Protein A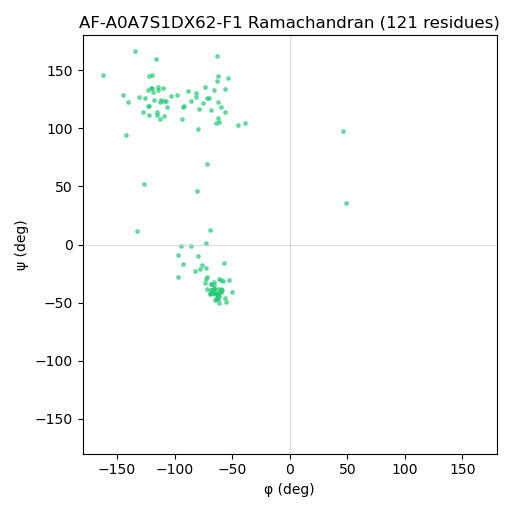F-A0A7S1DX62-F1 (afdb_monomer)

pLDDT: mean 80.25, std 14.18, range [37.22, 94.81]

Structure (mmCIF, N/CA/C/O backbone):
data_AF-A0A7S1DX62-F1
#
_entry.id   AF-A0A7S1DX62-F1
#
loop_
_atom_site.group_PDB
_atom_site.id
_atom_site.type_symbol
_atom_site.label_atom_id
_atom_site.label_alt_id
_atom_site.label_comp_id
_atom_site.label_asym_id
_atom_site.label_entity_id
_atom_site.label_seq_id
_atom_site.pdbx_PDB_ins_code
_atom_site.Cartn_x
_atom_site.Cartn_y
_atom_site.Cartn_z
_atom_site.occupancy
_atom_site.B_iso_or_equiv
_atom_site.auth_seq_id
_atom_site.auth_comp_id
_atom_site.auth_asym_id
_atom_site.auth_atom_id
_atom_site.pdbx_PDB_model_num
ATOM 1 N N . MET A 1 1 ? 40.136 -15.965 13.088 1.00 37.28 1 MET A N 1
ATOM 2 C CA . MET A 1 1 ? 39.826 -14.953 12.055 1.00 37.28 1 MET A CA 1
ATOM 3 C C . MET A 1 1 ? 39.213 -15.721 10.905 1.00 37.28 1 MET A C 1
ATOM 5 O O . MET A 1 1 ? 39.949 -16.262 10.094 1.00 37.28 1 MET A O 1
ATOM 9 N N . SER A 1 2 ? 37.897 -15.917 10.959 1.00 37.22 2 SER A N 1
ATOM 10 C CA . SER A 1 2 ? 37.191 -16.907 10.145 1.00 37.22 2 SER A CA 1
ATOM 11 C C . SER A 1 2 ? 36.245 -16.201 9.184 1.00 37.22 2 SER A C 1
ATOM 13 O O . SER A 1 2 ? 35.311 -15.541 9.621 1.00 37.22 2 SER A O 1
ATOM 15 N N . GLU A 1 3 ? 36.586 -16.345 7.906 1.00 43.62 3 GLU A N 1
ATOM 16 C CA . GLU A 1 3 ? 35.714 -16.518 6.741 1.00 43.62 3 GLU A CA 1
ATOM 17 C C . GLU A 1 3 ? 34.491 -15.597 6.606 1.00 43.62 3 GLU A C 1
ATOM 19 O O . GLU A 1 3 ? 33.398 -15.877 7.095 1.00 43.62 3 GLU A O 1
ATOM 24 N N . ASP A 1 4 ? 34.679 -14.545 5.803 1.00 43.31 4 ASP A N 1
ATOM 25 C CA . ASP A 1 4 ? 33.614 -13.886 5.050 1.00 43.31 4 ASP A CA 1
ATOM 26 C C . ASP A 1 4 ? 32.895 -14.910 4.154 1.00 43.31 4 ASP A C 1
ATOM 28 O O . ASP A 1 4 ? 33.466 -15.464 3.210 1.00 43.31 4 ASP A O 1
ATOM 32 N N . ALA A 1 5 ? 31.622 -15.164 4.453 1.00 42.25 5 ALA A N 1
ATOM 33 C CA . ALA A 1 5 ? 30.755 -16.019 3.654 1.00 42.25 5 ALA A CA 1
ATOM 34 C C . ALA A 1 5 ? 30.407 -15.334 2.315 1.00 42.25 5 ALA A C 1
ATOM 36 O O . ALA A 1 5 ? 29.876 -14.220 2.319 1.00 42.25 5 ALA A O 1
ATOM 37 N N . PRO A 1 6 ? 30.631 -15.976 1.153 1.00 51.41 6 PRO A N 1
ATOM 38 C CA . PRO A 1 6 ? 30.211 -15.417 -0.121 1.00 51.41 6 PRO A CA 1
ATOM 39 C C . PRO A 1 6 ? 28.687 -15.496 -0.255 1.00 51.41 6 PRO A C 1
ATOM 41 O O . PRO A 1 6 ? 28.079 -16.561 -0.139 1.00 51.41 6 PRO A O 1
ATOM 44 N N . GLU A 1 7 ? 28.083 -14.342 -0.523 1.00 52.19 7 GLU A N 1
ATOM 45 C CA . GLU A 1 7 ? 26.665 -14.120 -0.795 1.00 52.19 7 GLU A CA 1
ATOM 46 C C . GLU A 1 7 ? 26.117 -15.173 -1.784 1.00 52.19 7 GLU A C 1
ATOM 48 O O . GLU A 1 7 ? 26.389 -15.160 -2.990 1.00 52.19 7 GLU A O 1
ATOM 53 N N . GLY A 1 8 ? 25.390 -16.158 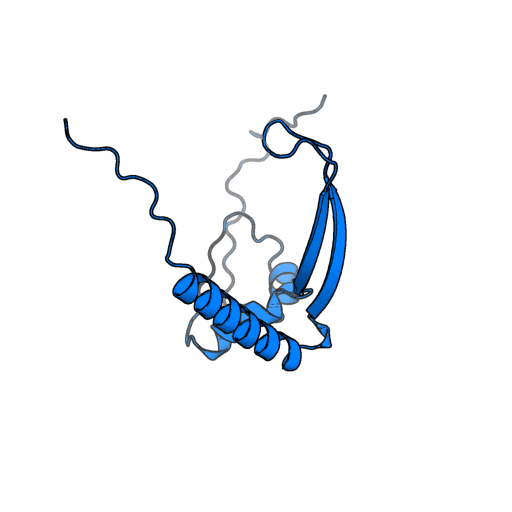-1.247 1.00 53.97 8 GLY A N 1
ATOM 54 C CA . GLY A 1 8 ? 24.954 -17.346 -1.972 1.00 53.97 8 GLY A CA 1
ATOM 55 C C . GLY A 1 8 ? 23.997 -17.014 -3.117 1.00 53.97 8 GLY A C 1
ATOM 56 O O . GLY A 1 8 ? 22.806 -16.776 -2.907 1.00 53.97 8 GLY A O 1
ATOM 57 N N . LYS A 1 9 ? 24.493 -17.058 -4.359 1.00 64.56 9 LYS A N 1
ATOM 58 C CA . LYS A 1 9 ? 23.647 -17.057 -5.563 1.00 64.56 9 LYS A CA 1
ATOM 59 C C . LYS A 1 9 ? 22.750 -18.296 -5.544 1.00 64.56 9 LYS A C 1
ATOM 61 O O . LYS A 1 9 ? 23.205 -19.406 -5.803 1.00 64.56 9 LYS A O 1
ATOM 66 N N . GLN A 1 10 ? 21.466 -18.093 -5.252 1.00 63.78 10 GLN A N 1
ATOM 67 C CA . GLN A 1 10 ? 20.455 -19.151 -5.284 1.00 63.78 10 GLN A CA 1
ATOM 68 C C . GLN A 1 10 ? 20.435 -19.882 -6.639 1.00 63.78 10 GLN A C 1
ATOM 70 O O . GLN A 1 10 ? 20.572 -19.233 -7.685 1.00 63.78 10 GLN A O 1
ATOM 75 N N . PRO A 1 11 ? 20.208 -21.209 -6.649 1.00 68.31 11 PRO A N 1
ATOM 76 C CA . PRO A 1 11 ? 20.190 -21.983 -7.880 1.00 68.31 11 PRO A CA 1
ATOM 77 C C . PRO A 1 11 ? 19.048 -21.518 -8.809 1.00 68.31 11 PRO A C 1
ATOM 79 O O . PRO A 1 11 ? 17.940 -21.231 -8.338 1.00 68.31 11 PRO A O 1
ATOM 82 N N . PRO A 1 12 ? 19.283 -21.460 -10.136 1.00 69.62 12 PRO A N 1
ATOM 83 C CA . PRO A 1 12 ? 18.326 -20.954 -11.122 1.00 69.62 12 PRO A CA 1
ATOM 84 C C . PRO A 1 12 ? 16.898 -21.535 -11.031 1.00 69.62 12 PRO A C 1
ATOM 86 O O . PRO A 1 12 ? 15.959 -20.737 -11.120 1.00 69.62 12 PRO A O 1
ATOM 89 N N . PRO A 1 13 ? 16.672 -22.850 -10.793 1.00 78.19 13 PRO A N 1
ATOM 90 C CA . PRO A 1 13 ? 15.312 -23.384 -10.668 1.00 78.19 13 PRO A CA 1
ATOM 91 C C . PRO A 1 13 ? 14.570 -22.850 -9.436 1.00 78.19 13 PRO A C 1
ATOM 93 O O . PRO A 1 13 ? 13.372 -22.587 -9.505 1.00 78.19 13 PRO A O 1
ATOM 96 N N . LEU A 1 14 ? 15.272 -22.623 -8.323 1.00 79.31 14 LEU A N 1
ATOM 97 C CA . LEU A 1 14 ? 14.661 -22.146 -7.082 1.00 79.31 14 LEU A CA 1
ATOM 98 C C . LEU A 1 14 ? 14.245 -20.675 -7.202 1.00 79.31 14 LEU A C 1
ATOM 100 O O . LEU A 1 14 ? 13.162 -20.288 -6.763 1.00 79.31 14 LEU A O 1
ATOM 104 N N . LYS A 1 15 ? 15.063 -19.869 -7.890 1.00 80.38 15 LYS A N 1
ATOM 105 C CA . LYS A 1 15 ? 14.737 -18.475 -8.209 1.00 80.38 15 LYS A CA 1
ATOM 106 C C . LYS A 1 15 ? 13.508 -18.377 -9.116 1.00 80.38 15 LYS A C 1
ATOM 108 O O . LYS A 1 15 ? 12.612 -17.586 -8.829 1.00 80.38 15 LYS A O 1
ATOM 113 N N . ALA A 1 16 ? 13.437 -19.195 -10.168 1.00 84.12 16 ALA A N 1
ATOM 114 C CA . ALA A 1 16 ? 12.291 -19.220 -11.078 1.00 84.12 16 ALA A CA 1
ATOM 115 C C . ALA A 1 16 ? 10.994 -19.633 -10.361 1.00 84.12 16 ALA A C 1
ATOM 117 O O . ALA A 1 16 ? 9.953 -19.003 -10.545 1.00 84.12 16 ALA A O 1
ATOM 118 N N . LEU A 1 17 ? 11.064 -20.638 -9.485 1.00 88.69 17 LEU A N 1
ATOM 119 C CA . LEU A 1 17 ? 9.908 -21.127 -8.735 1.00 88.69 17 LEU A CA 1
ATOM 120 C C . LEU A 1 17 ? 9.411 -20.094 -7.709 1.00 88.69 17 LEU A C 1
ATOM 122 O O . LEU A 1 17 ? 8.205 -19.878 -7.584 1.00 88.69 17 LEU A O 1
ATOM 126 N N . ASN A 1 18 ? 10.323 -19.380 -7.042 1.00 86.12 18 ASN A N 1
ATOM 127 C CA . ASN A 1 18 ? 9.975 -18.260 -6.162 1.00 86.12 18 ASN A CA 1
ATOM 128 C C . ASN A 1 18 ? 9.359 -17.086 -6.934 1.00 86.12 18 ASN A C 1
ATOM 130 O O . ASN A 1 18 ? 8.392 -16.479 -6.465 1.00 86.12 18 A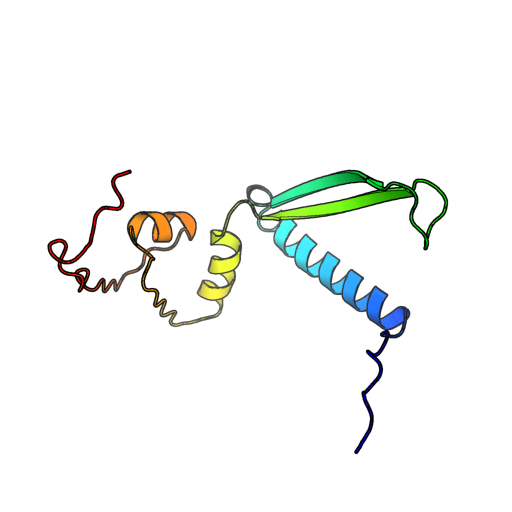SN A O 1
ATOM 134 N N . MET A 1 19 ? 9.865 -16.787 -8.134 1.00 83.50 19 MET A N 1
ATOM 135 C CA . MET A 1 19 ? 9.264 -15.781 -9.013 1.00 83.50 19 MET A CA 1
ATOM 136 C C . MET A 1 19 ? 7.846 -16.176 -9.430 1.00 83.50 19 MET A C 1
ATOM 138 O O . MET A 1 19 ? 6.946 -15.343 -9.349 1.00 83.50 19 MET A O 1
ATOM 142 N N . LEU A 1 20 ? 7.627 -17.439 -9.806 1.00 87.00 20 LEU A N 1
ATOM 143 C CA . LEU A 1 20 ? 6.307 -17.940 -10.185 1.00 87.00 20 LEU A CA 1
ATOM 144 C C . LEU A 1 20 ? 5.323 -17.883 -9.013 1.00 87.00 20 LEU A C 1
ATOM 146 O O . LEU A 1 20 ? 4.220 -17.370 -9.175 1.00 87.00 20 LEU A O 1
ATOM 150 N N . LYS A 1 21 ? 5.734 -18.331 -7.820 1.00 86.81 21 LYS A N 1
ATOM 151 C CA . LYS A 1 21 ? 4.923 -18.202 -6.599 1.00 86.81 21 LYS A CA 1
ATOM 152 C C . LYS A 1 21 ? 4.555 -16.745 -6.328 1.00 86.81 21 LYS A C 1
ATOM 154 O O . LYS A 1 21 ? 3.392 -16.439 -6.095 1.00 86.81 21 LYS A O 1
ATOM 159 N N . THR A 1 22 ? 5.526 -15.838 -6.426 1.00 83.19 22 THR A N 1
ATOM 160 C CA . THR A 1 22 ? 5.294 -14.402 -6.221 1.00 83.19 22 THR A CA 1
ATOM 161 C C . THR A 1 22 ? 4.311 -13.842 -7.248 1.00 83.19 22 THR A C 1
ATOM 163 O O . THR A 1 22 ? 3.429 -13.063 -6.888 1.00 83.19 22 THR A O 1
ATOM 166 N N . LEU A 1 23 ? 4.442 -14.239 -8.516 1.00 83.88 23 LEU A N 1
ATOM 167 C CA . LEU A 1 23 ? 3.555 -13.807 -9.593 1.00 83.88 23 LEU A CA 1
ATOM 168 C C . LEU A 1 23 ? 2.126 -14.311 -9.373 1.00 83.88 23 LEU A C 1
ATOM 170 O O . LEU A 1 23 ? 1.194 -13.515 -9.441 1.00 83.88 23 LEU A O 1
ATOM 174 N N . LEU A 1 24 ? 1.960 -15.597 -9.052 1.00 86.69 24 LEU A N 1
ATOM 175 C CA . LEU A 1 24 ? 0.656 -16.209 -8.802 1.00 86.69 24 LEU A CA 1
ATOM 176 C C . LEU A 1 24 ? -0.049 -15.549 -7.615 1.00 86.69 24 LEU A C 1
ATOM 178 O O . LEU A 1 24 ? -1.176 -15.081 -7.768 1.00 86.69 24 LEU A O 1
ATOM 182 N N . THR A 1 25 ? 0.625 -15.407 -6.471 1.00 82.69 25 THR A N 1
ATOM 183 C CA . THR A 1 25 ? 0.033 -14.775 -5.281 1.00 82.69 25 THR A CA 1
ATOM 184 C C . THR A 1 25 ? -0.359 -13.321 -5.544 1.00 82.69 25 THR A C 1
ATOM 186 O O . THR A 1 25 ? -1.468 -12.909 -5.205 1.00 82.69 25 THR A O 1
ATOM 189 N N . LYS A 1 26 ? 0.507 -12.540 -6.207 1.00 79.69 26 LYS A N 1
ATOM 190 C CA . LYS A 1 26 ? 0.188 -11.150 -6.575 1.00 79.69 26 LYS A CA 1
ATOM 191 C C . LYS A 1 26 ? -0.956 -11.065 -7.588 1.00 79.69 26 LYS A C 1
ATOM 193 O O . LYS A 1 26 ? -1.792 -10.177 -7.470 1.00 79.69 26 LYS A O 1
ATOM 198 N N . SER A 1 27 ? -1.026 -11.991 -8.547 1.00 79.31 27 SER A N 1
ATOM 199 C CA . SER A 1 27 ? -2.115 -12.046 -9.532 1.00 79.31 27 SER A CA 1
ATOM 200 C C . SER A 1 27 ? -3.460 -12.432 -8.908 1.00 79.31 27 SER A C 1
ATOM 202 O O . SER A 1 27 ? -4.491 -11.898 -9.302 1.00 79.31 27 SER A O 1
ATOM 204 N N . ALA A 1 28 ? -3.462 -13.290 -7.885 1.00 82.75 28 ALA A N 1
ATOM 205 C CA . ALA A 1 28 ? -4.673 -13.618 -7.142 1.00 82.75 28 ALA A CA 1
ATOM 206 C C . ALA A 1 28 ? -5.192 -12.403 -6.352 1.00 82.75 28 ALA A C 1
ATOM 208 O O . ALA A 1 28 ? -6.391 -12.138 -6.362 1.00 82.75 28 ALA A O 1
ATOM 209 N N . MET A 1 29 ? -4.296 -11.629 -5.723 1.00 77.81 29 MET A N 1
ATOM 210 C CA . MET A 1 29 ? -4.659 -10.369 -5.056 1.00 77.81 29 MET A CA 1
ATOM 211 C C . MET A 1 29 ? -5.171 -9.312 -6.047 1.00 77.81 29 MET A C 1
ATOM 213 O O . MET A 1 29 ? -6.182 -8.668 -5.778 1.00 77.81 29 MET A O 1
ATOM 217 N N . LEU A 1 30 ? -4.532 -9.192 -7.218 1.00 80.56 30 LEU A N 1
ATOM 218 C CA . LEU A 1 30 ? -4.987 -8.342 -8.326 1.00 80.56 30 LEU A CA 1
ATOM 219 C C . LEU A 1 30 ? -6.425 -8.678 -8.738 1.00 80.56 30 LEU A C 1
ATOM 221 O O . LEU A 1 30 ? -7.246 -7.780 -8.868 1.00 80.56 30 LEU A O 1
ATOM 225 N N . LEU A 1 31 ? -6.727 -9.962 -8.955 1.00 80.75 31 LEU A N 1
ATOM 226 C CA . LEU A 1 31 ? -8.049 -10.401 -9.412 1.00 80.75 31 LEU A CA 1
ATOM 227 C C . LEU A 1 31 ? -9.142 -10.141 -8.369 1.00 80.75 31 LEU A C 1
ATOM 229 O O . LEU A 1 31 ? -10.274 -9.848 -8.742 1.00 80.75 31 LEU A O 1
ATOM 233 N N . LYS A 1 32 ? -8.805 -10.217 -7.076 1.00 81.81 32 LYS A N 1
ATOM 234 C CA . LYS A 1 32 ? -9.738 -9.916 -5.980 1.00 81.81 32 LYS A CA 1
ATOM 235 C C . LYS A 1 32 ? -10.018 -8.418 -5.819 1.00 81.81 32 LYS A C 1
ATOM 237 O O . LYS A 1 32 ? -11.136 -8.061 -5.468 1.00 81.81 32 LYS A O 1
ATOM 242 N N . HIS A 1 33 ? -9.038 -7.557 -6.097 1.00 84.50 33 HIS A N 1
ATOM 243 C CA . HIS A 1 33 ? -9.125 -6.103 -5.897 1.00 84.50 33 HIS A CA 1
ATOM 244 C C . HIS A 1 33 ? -8.770 -5.332 -7.175 1.00 84.50 33 HIS A C 1
ATOM 246 O O . HIS A 1 33 ? -7.905 -4.457 -7.185 1.00 84.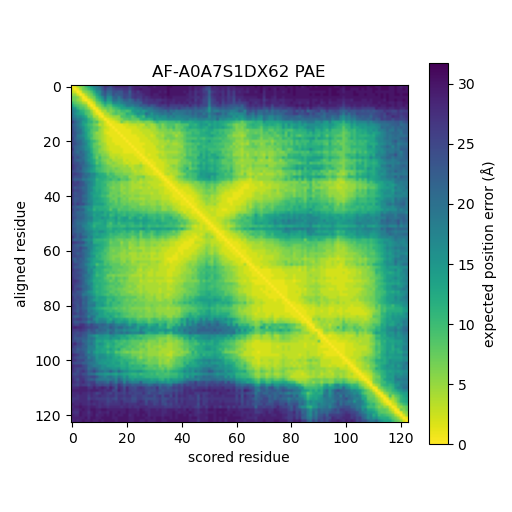50 33 HIS A O 1
ATOM 252 N N . LEU A 1 34 ? -9.415 -5.680 -8.291 1.00 80.50 34 LEU A N 1
ATOM 253 C CA . LEU A 1 34 ? -9.014 -5.219 -9.625 1.00 80.50 34 LEU A CA 1
ATOM 254 C C . LEU A 1 34 ? -9.044 -3.688 -9.784 1.00 80.50 34 LEU A C 1
ATOM 256 O O . LEU A 1 34 ? -8.245 -3.133 -10.535 1.00 80.50 34 LEU A O 1
ATOM 260 N N . SER A 1 35 ? -9.939 -3.003 -9.069 1.00 84.50 35 SER A N 1
ATOM 261 C CA . SER A 1 35 ? -10.032 -1.537 -9.041 1.00 84.50 35 SER A CA 1
ATOM 262 C C . SER A 1 35 ? -8.892 -0.867 -8.272 1.00 84.50 35 SER A C 1
ATOM 264 O O . SER A 1 35 ? -8.515 0.258 -8.601 1.00 84.50 35 SER A O 1
ATOM 266 N N . ASP A 1 36 ? -8.324 -1.561 -7.286 1.00 88.25 36 ASP A N 1
ATOM 267 C CA . ASP A 1 36 ? -7.285 -1.042 -6.395 1.00 88.25 36 ASP A CA 1
ATOM 268 C C . ASP A 1 36 ? -5.874 -1.379 -6.874 1.00 88.25 36 ASP A C 1
ATOM 270 O O . ASP A 1 36 ? -4.902 -0.970 -6.246 1.00 88.25 36 ASP A O 1
ATOM 274 N N . TYR A 1 37 ? -5.728 -2.100 -7.987 1.00 88.94 37 TYR A N 1
ATOM 275 C CA . TYR A 1 37 ? -4.428 -2.413 -8.567 1.00 88.94 37 TYR A CA 1
ATOM 276 C C . TYR A 1 37 ? -4.297 -1.920 -10.007 1.00 88.94 37 TYR A C 1
ATOM 278 O O . TYR A 1 37 ? -5.225 -1.969 -10.812 1.00 88.94 37 TYR A O 1
ATOM 286 N N . ARG A 1 38 ? -3.088 -1.488 -10.371 1.00 88.62 38 ARG A N 1
ATOM 287 C CA . ARG A 1 38 ? -2.727 -1.140 -11.752 1.00 88.62 38 ARG A CA 1
ATOM 288 C C . ARG A 1 38 ? -1.536 -1.962 -12.213 1.00 88.62 38 ARG A C 1
ATOM 290 O O . ARG A 1 38 ? -0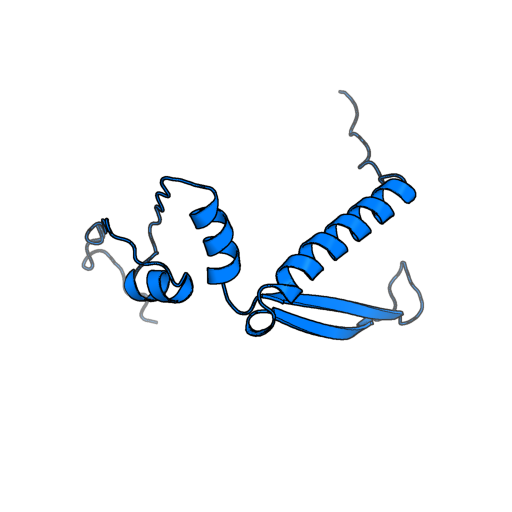.524 -2.052 -11.518 1.00 88.62 38 ARG A O 1
ATOM 297 N N . LEU A 1 39 ? -1.650 -2.524 -13.414 1.00 89.06 39 LEU A N 1
ATOM 298 C CA . LEU A 1 39 ? -0.543 -3.158 -14.117 1.00 89.06 39 LEU A CA 1
ATOM 299 C C . LEU A 1 39 ? 0.135 -2.117 -15.011 1.00 89.06 39 LEU A C 1
ATOM 301 O O . LEU A 1 39 ? -0.494 -1.553 -15.903 1.00 89.06 39 LEU A O 1
ATOM 305 N N . CYS A 1 40 ? 1.414 -1.856 -14.769 1.00 90.00 40 CYS A N 1
ATOM 306 C CA . CYS A 1 40 ? 2.209 -0.891 -15.515 1.00 90.00 40 CYS A CA 1
ATOM 307 C C . CYS A 1 40 ? 3.391 -1.595 -16.190 1.00 90.00 40 CYS A C 1
ATOM 309 O O . CYS A 1 40 ? 4.087 -2.396 -15.566 1.00 90.00 40 CYS A O 1
ATOM 311 N N . LEU A 1 41 ? 3.639 -1.279 -17.461 1.00 93.88 41 LEU A N 1
ATOM 312 C CA . LEU A 1 41 ? 4.846 -1.682 -18.175 1.00 93.88 41 LEU A CA 1
ATOM 313 C C . LEU A 1 41 ? 5.739 -0.454 -18.334 1.00 93.88 41 LEU A C 1
ATOM 315 O O . LEU A 1 41 ? 5.360 0.514 -18.989 1.00 93.88 41 LEU A O 1
ATOM 319 N N . THR A 1 42 ? 6.933 -0.497 -17.753 1.00 94.81 42 THR A N 1
ATOM 320 C CA . THR A 1 42 ? 7.920 0.578 -17.897 1.00 94.81 42 THR A CA 1
ATOM 321 C C . THR A 1 42 ? 9.089 0.093 -18.738 1.00 94.81 42 THR A C 1
ATOM 323 O O . THR A 1 42 ? 9.584 -1.020 -18.557 1.00 94.81 42 THR A O 1
ATOM 326 N N . ARG A 1 43 ? 9.522 0.929 -19.683 1.00 94.81 43 ARG A N 1
ATOM 327 C CA . ARG A 1 43 ? 10.652 0.656 -20.572 1.00 94.81 43 ARG A CA 1
ATOM 328 C C . ARG A 1 43 ? 11.664 1.782 -20.399 1.00 94.81 43 ARG A C 1
ATOM 330 O O . ARG A 1 43 ? 11.328 2.940 -20.628 1.00 94.81 43 ARG A O 1
ATOM 337 N N . ARG A 1 44 ? 12.879 1.463 -19.961 1.00 94.38 44 ARG A N 1
ATOM 338 C CA . ARG A 1 44 ? 13.937 2.442 -19.683 1.00 94.38 44 ARG A CA 1
ATOM 339 C C . ARG A 1 44 ? 15.195 2.084 -20.461 1.00 94.38 44 ARG A C 1
ATOM 341 O O . ARG A 1 44 ? 15.687 0.964 -20.359 1.00 94.38 44 ARG A O 1
ATOM 348 N N . ALA A 1 45 ? 15.715 3.030 -21.237 1.00 93.50 45 ALA A N 1
ATOM 349 C CA . ALA A 1 45 ? 17.029 2.889 -21.849 1.00 93.50 45 ALA A CA 1
ATOM 350 C C . ALA A 1 45 ? 18.097 3.102 -20.768 1.00 93.50 45 ALA A C 1
ATOM 352 O O . ALA A 1 45 ? 18.113 4.133 -20.099 1.00 93.50 45 ALA A O 1
ATOM 353 N N . LEU A 1 46 ? 18.951 2.107 -20.571 1.00 93.00 46 LEU A N 1
ATOM 354 C CA . LEU A 1 46 ? 20.111 2.171 -19.699 1.00 93.00 46 LEU A CA 1
ATOM 355 C C . LEU A 1 46 ? 21.341 2.466 -20.568 1.00 93.00 46 LEU A C 1
ATOM 357 O O . LEU A 1 46 ? 21.545 1.765 -21.569 1.00 93.00 46 LEU A O 1
ATOM 361 N N . PRO A 1 47 ? 22.147 3.484 -20.221 1.00 91.81 47 PRO A N 1
ATOM 362 C CA . PRO A 1 47 ? 23.380 3.772 -20.939 1.00 91.81 47 PRO A CA 1
ATOM 363 C C . PRO A 1 47 ? 24.369 2.605 -20.810 1.00 91.81 47 PRO A C 1
ATOM 365 O O . PRO A 1 47 ? 24.227 1.739 -19.944 1.00 91.81 47 PRO A O 1
ATOM 368 N N . ALA A 1 48 ? 25.360 2.572 -21.699 1.00 91.62 48 ALA A N 1
ATOM 369 C CA . ALA A 1 48 ? 26.457 1.619 -21.588 1.00 91.62 48 ALA A CA 1
ATOM 370 C C . ALA A 1 48 ? 27.243 1.849 -20.281 1.00 91.62 48 ALA A C 1
ATOM 372 O O . ALA A 1 48 ? 27.411 2.985 -19.844 1.00 91.62 48 ALA A O 1
ATOM 373 N N . ASP A 1 49 ? 27.725 0.765 -19.682 1.00 90.81 49 ASP A N 1
ATOM 374 C CA . ASP A 1 49 ? 28.517 0.743 -18.445 1.00 90.81 49 ASP A CA 1
ATOM 375 C C . ASP A 1 49 ? 29.723 -0.198 -18.635 1.00 90.81 49 ASP A C 1
ATOM 377 O O . ASP A 1 49 ? 29.739 -1.009 -19.563 1.00 90.81 49 ASP A O 1
ATOM 381 N N . ALA A 1 50 ? 30.717 -0.151 -17.747 1.00 89.31 50 ALA A N 1
ATOM 382 C CA . ALA A 1 50 ? 31.894 -1.022 -17.761 1.00 89.31 50 ALA A CA 1
ATOM 383 C C . ALA A 1 50 ? 31.531 -2.520 -17.829 1.00 89.31 50 ALA A C 1
ATOM 385 O O . ALA A 1 50 ? 32.252 -3.311 -18.433 1.00 89.31 50 ALA A O 1
ATOM 386 N N . LYS A 1 51 ? 30.383 -2.915 -17.258 1.00 88.81 51 LYS A N 1
ATOM 387 C CA . LYS A 1 51 ? 29.853 -4.290 -17.344 1.00 88.81 51 LYS A CA 1
ATOM 388 C C . LYS A 1 51 ? 29.082 -4.580 -18.639 1.00 88.81 51 LYS A C 1
ATOM 390 O O . LYS A 1 51 ? 28.924 -5.743 -19.001 1.00 88.81 51 LYS A O 1
ATOM 395 N N . HIS A 1 52 ? 28.563 -3.555 -19.316 1.00 86.19 52 HIS A N 1
ATOM 396 C CA . HIS A 1 52 ? 27.708 -3.680 -20.499 1.00 86.19 52 HIS A CA 1
ATOM 397 C C . HIS A 1 52 ? 28.022 -2.567 -21.519 1.00 86.19 52 HIS A C 1
ATOM 399 O O . HIS A 1 52 ? 27.422 -1.496 -21.452 1.00 86.19 52 HIS A O 1
ATOM 405 N N . PRO A 1 53 ? 28.891 -2.811 -22.515 1.00 86.44 53 PRO A N 1
ATOM 406 C CA . PRO A 1 53 ? 29.402 -1.774 -23.423 1.00 86.44 53 PRO A CA 1
ATOM 407 C C . PRO A 1 53 ? 28.381 -1.258 -24.454 1.00 86.44 53 PRO A C 1
ATOM 409 O O . PRO A 1 53 ? 28.706 -0.420 -25.289 1.00 86.44 53 PRO A O 1
ATOM 412 N N . ARG A 1 54 ? 27.143 -1.761 -24.435 1.00 89.25 54 ARG A N 1
ATOM 413 C CA . ARG A 1 54 ? 26.053 -1.317 -25.312 1.00 89.25 54 ARG A CA 1
ATOM 414 C C . ARG A 1 54 ? 24.910 -0.790 -24.465 1.00 89.25 54 ARG A C 1
ATOM 416 O O . ARG A 1 54 ? 24.630 -1.352 -23.407 1.00 89.25 54 ARG A O 1
ATOM 423 N N . ALA A 1 55 ? 24.219 0.230 -24.972 1.00 89.00 55 ALA A N 1
ATOM 424 C CA . ALA A 1 55 ? 22.963 0.673 -24.385 1.00 89.00 55 ALA A CA 1
ATOM 425 C C . ALA A 1 55 ? 21.982 -0.506 -24.323 1.00 89.00 55 ALA A C 1
ATOM 427 O O . ALA A 1 55 ? 21.841 -1.273 -25.283 1.00 89.00 55 ALA A O 1
ATOM 428 N N . ARG A 1 56 ? 21.329 -0.676 -23.176 1.00 91.75 56 ARG A N 1
ATOM 429 C CA . ARG A 1 56 ? 20.367 -1.757 -22.940 1.00 91.75 56 ARG A CA 1
ATOM 430 C C . ARG A 1 56 ? 18.997 -1.174 -22.694 1.00 91.75 56 ARG A C 1
ATOM 432 O O . ARG A 1 56 ? 18.846 -0.019 -22.321 1.00 91.75 56 ARG A O 1
ATOM 439 N N . LEU A 1 57 ? 17.989 -2.005 -22.880 1.00 93.00 57 LEU A N 1
ATOM 440 C CA . LEU A 1 57 ? 16.618 -1.626 -22.625 1.00 93.00 57 LEU A CA 1
ATOM 441 C C . LEU A 1 57 ? 16.082 -2.473 -21.489 1.00 93.00 57 LEU A C 1
ATOM 443 O O . LEU A 1 57 ? 15.932 -3.687 -21.613 1.00 93.00 57 LEU A O 1
ATOM 447 N N . GLU A 1 58 ? 15.835 -1.827 -20.365 1.00 93.44 58 GLU A N 1
ATOM 448 C CA . GLU A 1 58 ? 15.219 -2.446 -19.212 1.00 93.44 58 GLU A CA 1
ATOM 449 C C . GLU A 1 58 ? 13.704 -2.379 -19.372 1.00 93.44 58 GLU A C 1
ATOM 451 O O . GLU A 1 58 ? 13.135 -1.304 -19.553 1.00 93.44 58 GLU A O 1
ATOM 456 N N . THR A 1 59 ? 13.049 -3.534 -19.323 1.00 93.19 59 THR A N 1
ATOM 457 C CA . THR A 1 59 ? 11.588 -3.622 -19.313 1.00 93.19 59 THR A CA 1
ATOM 458 C C . THR A 1 59 ? 11.161 -4.154 -17.955 1.00 93.19 59 THR A C 1
ATOM 460 O O . THR A 1 59 ? 11.598 -5.236 -17.562 1.00 93.19 59 THR A O 1
ATOM 463 N N . ARG A 1 60 ? 10.329 -3.406 -17.228 1.00 92.00 60 ARG A N 1
ATOM 464 C CA . ARG A 1 60 ? 9.768 -3.837 -15.943 1.00 92.00 60 ARG A CA 1
ATOM 465 C C . ARG A 1 60 ? 8.256 -3.903 -16.026 1.00 92.00 60 ARG A C 1
ATOM 467 O O . ARG A 1 60 ? 7.613 -2.939 -16.436 1.00 92.00 60 ARG A O 1
ATOM 474 N N . LEU A 1 61 ? 7.715 -5.027 -15.575 1.00 89.50 61 LEU A N 1
ATOM 475 C CA . LEU A 1 61 ? 6.300 -5.189 -15.287 1.00 89.50 61 LEU A CA 1
ATOM 476 C C . LEU A 1 61 ? 6.073 -4.876 -13.805 1.00 89.50 61 LEU A C 1
ATOM 478 O O . LEU A 1 61 ? 6.630 -5.543 -12.932 1.00 89.50 61 LEU A O 1
ATOM 482 N N . CYS A 1 62 ? 5.277 -3.855 -13.530 1.00 86.69 62 CYS A N 1
ATOM 483 C CA . CYS A 1 62 ? 4.989 -3.361 -12.196 1.00 86.69 62 CYS A CA 1
ATOM 484 C C . CYS A 1 62 ? 3.516 -3.593 -11.867 1.00 86.69 62 CYS A C 1
ATOM 486 O O . CYS A 1 62 ? 2.642 -3.256 -12.660 1.00 86.69 62 CYS A O 1
ATOM 488 N N . LEU A 1 63 ? 3.246 -4.126 -10.678 1.00 86.88 63 LEU A N 1
ATOM 489 C CA . LEU A 1 63 ? 1.904 -4.198 -10.114 1.00 86.88 63 LEU A CA 1
ATOM 490 C C . LEU A 1 63 ? 1.829 -3.215 -8.949 1.00 86.88 63 LEU A C 1
ATOM 492 O O . LEU A 1 63 ? 2.502 -3.416 -7.936 1.00 86.88 63 LEU A O 1
ATOM 496 N N . TRP A 1 64 ? 1.072 -2.137 -9.116 1.00 88.88 64 TRP A N 1
ATOM 497 C CA . TRP A 1 64 ? 0.956 -1.068 -8.127 1.00 88.88 64 TRP A CA 1
ATOM 498 C C . TRP A 1 64 ? -0.361 -1.179 -7.373 1.00 88.88 64 TRP A C 1
ATOM 500 O O . TRP A 1 64 ? -1.411 -1.250 -8.003 1.00 88.88 64 TRP A O 1
ATOM 510 N N . SER A 1 65 ? -0.281 -1.189 -6.041 1.00 87.62 65 SER A N 1
ATOM 511 C CA . SER A 1 65 ? -1.435 -1.059 -5.146 1.00 87.62 65 SER A CA 1
ATOM 512 C C . SER A 1 65 ? -1.787 0.419 -5.028 1.00 87.62 65 SER A C 1
ATOM 514 O O . SER A 1 65 ? -0.914 1.225 -4.713 1.00 87.62 65 SER A O 1
ATOM 516 N N . LEU A 1 66 ? -3.039 0.767 -5.289 1.00 89.94 66 LEU A N 1
ATOM 517 C CA . LEU A 1 66 ? -3.576 2.122 -5.186 1.00 89.94 66 LEU A CA 1
ATOM 518 C C . LEU A 1 66 ? -4.206 2.399 -3.820 1.00 89.94 66 LEU A C 1
ATOM 520 O O . LEU A 1 66 ? -4.403 3.557 -3.473 1.00 89.94 66 LEU A O 1
ATOM 524 N N . SER A 1 67 ? -4.508 1.348 -3.055 1.00 90.75 67 SER A N 1
ATOM 525 C CA . SER A 1 67 ? -5.140 1.460 -1.746 1.00 90.75 67 SER A CA 1
ATOM 526 C C . SER A 1 67 ? -4.385 0.635 -0.697 1.00 90.75 67 SER A C 1
ATOM 528 O O . SER A 1 67 ? -4.148 -0.560 -0.918 1.00 90.75 67 SER A O 1
ATOM 530 N N . PRO A 1 68 ? -3.993 1.233 0.445 1.00 89.25 68 PRO A N 1
ATOM 531 C CA . PRO A 1 68 ? -3.418 0.488 1.561 1.00 89.25 68 PRO A CA 1
ATOM 532 C C . PRO A 1 68 ? -4.474 -0.350 2.303 1.00 89.25 68 PRO A C 1
ATOM 534 O O . PRO A 1 68 ? -4.115 -1.348 2.935 1.00 89.25 68 PRO A O 1
ATOM 537 N N . ALA A 1 69 ? -5.767 -0.027 2.162 1.00 90.81 69 ALA A N 1
ATOM 538 C CA . ALA A 1 69 ? -6.871 -0.795 2.739 1.00 90.81 69 ALA A CA 1
ATOM 539 C C . ALA A 1 69 ? -6.887 -2.261 2.284 1.00 90.81 69 ALA A C 1
ATOM 541 O O . ALA A 1 69 ? -7.262 -3.140 3.054 1.00 90.81 69 ALA A O 1
ATOM 542 N N . VAL A 1 70 ? -6.427 -2.552 1.063 1.00 89.38 70 VAL A N 1
ATOM 543 C CA . VAL A 1 70 ? -6.358 -3.927 0.540 1.00 89.38 70 VAL A CA 1
ATOM 544 C C . VAL A 1 70 ? -5.411 -4.796 1.371 1.00 89.38 70 VAL A C 1
ATOM 546 O O . VAL A 1 70 ? -5.751 -5.912 1.767 1.00 89.38 70 VAL A O 1
ATOM 549 N N . ALA A 1 71 ? -4.219 -4.274 1.672 1.00 86.81 71 ALA A N 1
ATOM 550 C CA . ALA A 1 71 ? -3.245 -4.990 2.487 1.00 86.81 71 ALA A CA 1
ATOM 551 C C . ALA A 1 71 ? -3.724 -5.105 3.940 1.00 86.81 71 ALA A C 1
ATOM 553 O O . ALA A 1 71 ? -3.616 -6.170 4.549 1.00 86.81 71 ALA A O 1
ATOM 554 N N . PHE A 1 72 ? -4.296 -4.025 4.477 1.00 90.94 72 PHE A N 1
ATOM 555 C CA . PHE A 1 72 ? -4.782 -4.000 5.851 1.00 90.94 72 PHE A CA 1
ATOM 556 C C . PHE A 1 72 ? -6.007 -4.902 6.069 1.00 90.94 72 PHE A C 1
ATOM 558 O O . PHE A 1 72 ? -6.110 -5.545 7.110 1.00 90.94 72 PHE A O 1
ATOM 565 N N . GLY A 1 73 ? -6.883 -5.041 5.070 1.00 89.50 73 GLY A N 1
ATOM 566 C CA . GLY A 1 73 ? -8.030 -5.949 5.118 1.00 89.50 73 GLY A CA 1
ATOM 567 C C . GLY A 1 73 ? -7.621 -7.404 5.343 1.00 89.50 73 GLY A C 1
ATOM 568 O O . GLY A 1 73 ? -8.224 -8.086 6.161 1.00 89.50 73 GLY A O 1
ATOM 569 N N . THR A 1 74 ? -6.522 -7.848 4.724 1.00 88.12 74 THR A N 1
ATOM 570 C CA . THR A 1 74 ? -5.995 -9.207 4.955 1.00 88.12 74 THR A CA 1
ATOM 571 C C . THR A 1 74 ? -5.572 -9.415 6.413 1.00 88.12 74 THR A C 1
ATOM 573 O O . THR A 1 74 ? -5.788 -10.489 6.966 1.00 88.12 74 THR A O 1
ATOM 576 N N . LEU A 1 75 ? -4.976 -8.398 7.048 1.00 90.25 75 LEU A N 1
ATOM 577 C CA . LEU A 1 75 ? -4.601 -8.464 8.464 1.00 90.25 75 LEU A CA 1
ATOM 578 C C . LEU A 1 75 ? -5.832 -8.477 9.367 1.00 90.25 75 LEU A C 1
ATOM 580 O O . LEU A 1 75 ? -5.884 -9.261 10.309 1.00 90.25 75 LEU A O 1
ATOM 584 N N . ARG A 1 76 ? -6.826 -7.639 9.065 1.00 89.75 76 ARG A N 1
ATOM 585 C CA . ARG A 1 76 ? -8.093 -7.591 9.801 1.00 89.75 76 ARG A CA 1
ATOM 586 C C . ARG A 1 76 ? -8.826 -8.930 9.762 1.00 89.75 76 ARG A C 1
ATOM 588 O O . ARG A 1 76 ? -9.383 -9.338 10.768 1.00 89.75 76 ARG A O 1
ATOM 595 N N . ASP A 1 77 ? -8.815 -9.606 8.619 1.00 89.94 77 ASP A N 1
ATOM 596 C CA . ASP A 1 77 ? -9.514 -10.882 8.458 1.00 89.94 77 ASP A CA 1
ATOM 597 C C . ASP A 1 77 ? -8.757 -12.055 9.125 1.00 89.94 77 ASP A C 1
ATOM 599 O O . ASP A 1 77 ? -9.346 -13.107 9.367 1.00 89.94 77 ASP A O 1
ATOM 603 N N . LEU A 1 78 ? -7.460 -11.889 9.424 1.00 93.12 78 LEU A N 1
ATOM 604 C CA . LEU A 1 78 ? -6.612 -12.909 10.055 1.00 93.12 78 LEU A CA 1
ATOM 605 C C . LEU A 1 78 ? -6.478 -12.744 11.579 1.00 93.12 78 LEU A C 1
ATOM 607 O O . LEU A 1 78 ? -6.222 -13.727 12.272 1.00 93.12 78 LEU A O 1
ATOM 611 N N . CYS A 1 79 ? -6.594 -11.519 12.094 1.00 93.19 79 CYS A N 1
ATOM 612 C CA . CYS A 1 79 ? -6.288 -11.181 13.483 1.00 93.19 79 CYS A CA 1
ATOM 613 C C . CYS A 1 79 ? -7.539 -10.744 14.258 1.00 93.19 79 CYS A C 1
ATOM 615 O O . CYS A 1 79 ? -8.262 -9.859 13.811 1.00 93.19 79 CYS A O 1
ATOM 617 N N . ASP A 1 80 ? -7.715 -11.247 15.484 1.00 90.81 80 ASP A N 1
ATOM 618 C CA . ASP A 1 80 ? -8.820 -10.832 16.367 1.00 90.81 80 ASP A CA 1
ATOM 619 C C . ASP A 1 80 ? -8.633 -9.425 16.955 1.00 90.81 80 ASP A C 1
ATOM 621 O O . ASP A 1 80 ? -9.592 -8.729 17.287 1.00 90.81 80 ASP A O 1
ATOM 625 N N . THR A 1 81 ? -7.385 -8.992 17.155 1.00 91.31 81 THR A N 1
ATOM 626 C CA . THR A 1 81 ? -7.067 -7.683 17.740 1.00 91.31 81 THR A CA 1
ATOM 627 C C . THR A 1 81 ? -5.813 -7.103 17.105 1.00 91.31 81 THR A C 1
ATOM 629 O O . THR A 1 81 ? -4.770 -7.752 17.050 1.00 91.31 81 THR A O 1
ATOM 632 N N . ILE A 1 82 ? -5.909 -5.853 16.649 1.00 90.75 82 ILE A N 1
ATOM 633 C CA . ILE A 1 82 ? -4.804 -5.100 16.051 1.00 90.75 82 ILE A CA 1
ATOM 634 C C . ILE A 1 82 ? -4.613 -3.821 16.866 1.00 90.75 82 ILE A C 1
ATOM 636 O O . ILE A 1 82 ? -5.515 -2.989 16.945 1.00 90.75 82 ILE A O 1
ATOM 640 N N . VAL A 1 83 ? -3.430 -3.659 17.460 1.00 91.56 83 VAL A N 1
ATOM 641 C CA . VAL A 1 83 ? -3.033 -2.437 18.170 1.00 91.56 83 VAL A CA 1
ATOM 642 C C . VAL A 1 83 ? -1.993 -1.709 17.328 1.00 91.56 83 VAL A C 1
ATOM 644 O O . VAL A 1 83 ? -0.955 -2.279 16.997 1.00 91.56 83 VAL A O 1
ATOM 647 N N . ILE A 1 84 ? -2.269 -0.451 16.984 1.00 88.75 84 ILE A N 1
ATOM 648 C CA . ILE A 1 84 ? -1.365 0.402 16.208 1.00 88.75 84 ILE A CA 1
ATOM 649 C C . ILE A 1 84 ? -0.862 1.520 17.116 1.00 88.75 84 ILE A C 1
ATOM 651 O O . ILE A 1 84 ? -1.655 2.271 17.680 1.00 88.75 84 ILE A O 1
ATOM 655 N N . THR A 1 85 ? 0.456 1.646 17.245 1.00 89.56 85 THR A N 1
ATOM 656 C CA . THR A 1 85 ? 1.106 2.718 18.003 1.00 89.56 85 THR A CA 1
ATOM 657 C C . THR A 1 85 ? 2.019 3.516 17.079 1.00 89.56 85 THR A C 1
ATOM 659 O O . THR A 1 85 ? 2.752 2.959 16.265 1.00 89.56 85 THR A O 1
ATOM 662 N N . SER A 1 86 ? 1.957 4.844 17.161 1.00 84.50 86 SER A N 1
ATOM 663 C CA . SER A 1 86 ? 2.829 5.736 16.393 1.00 84.50 86 SER A CA 1
ATOM 664 C C . SER A 1 86 ? 2.828 7.133 16.995 1.00 84.50 86 SER A C 1
ATOM 666 O O . SER A 1 86 ? 1.802 7.600 17.487 1.00 84.50 86 SER A O 1
ATOM 668 N N . GLY A 1 87 ? 3.971 7.813 16.913 1.00 82.31 87 GLY A N 1
ATOM 669 C CA . GLY A 1 87 ? 4.118 9.199 17.358 1.00 82.31 87 GLY A CA 1
ATOM 670 C C . GLY A 1 87 ? 3.584 10.244 16.372 1.00 82.31 87 GLY A C 1
ATOM 671 O O . GLY A 1 87 ? 3.509 11.412 16.733 1.00 82.31 87 GLY A O 1
ATOM 672 N N . THR A 1 88 ? 3.224 9.857 15.142 1.00 81.12 88 THR A N 1
ATOM 673 C CA . THR A 1 88 ? 2.909 10.803 14.051 1.00 81.12 88 THR A CA 1
ATOM 674 C C . THR A 1 88 ? 1.618 10.492 13.288 1.00 81.12 88 THR A C 1
ATOM 676 O O . THR A 1 88 ? 1.360 11.115 12.266 1.00 81.12 88 THR A O 1
ATOM 679 N N . LEU A 1 89 ? 0.760 9.584 13.773 1.00 75.31 89 LEU A N 1
ATOM 680 C CA . LEU A 1 89 ? -0.509 9.215 13.106 1.00 75.31 89 LEU A CA 1
ATOM 681 C C . LEU A 1 89 ? -1.596 10.310 13.117 1.00 75.31 89 LEU A C 1
ATOM 683 O O . LEU A 1 89 ? -2.756 10.038 12.814 1.00 75.31 89 LEU A O 1
ATOM 687 N N . SER A 1 90 ? -1.254 11.549 13.474 1.00 70.62 90 SER A N 1
ATOM 688 C CA . SER A 1 90 ? -2.200 12.660 13.424 1.00 70.62 90 SER A CA 1
ATOM 689 C C . SER A 1 90 ? -2.306 13.204 11.995 1.00 70.62 90 SER A C 1
ATOM 691 O O . SER A 1 90 ? -1.267 13.518 11.408 1.00 70.62 90 SER A O 1
ATOM 693 N N . PRO A 1 91 ? -3.522 13.377 11.441 1.00 75.62 91 PRO A N 1
ATOM 694 C CA . PRO A 1 91 ? -4.841 13.156 12.054 1.00 75.62 91 PRO A CA 1
ATOM 695 C C . PRO A 1 91 ? -5.376 11.712 11.900 1.00 75.62 91 PRO A C 1
ATOM 697 O O . PRO A 1 91 ? -5.461 11.177 10.794 1.00 75.62 91 PRO A O 1
ATOM 700 N N . MET A 1 92 ? -5.851 11.114 13.004 1.00 83.38 92 MET A N 1
ATOM 701 C CA . MET A 1 92 ? -6.288 9.703 13.070 1.00 83.38 92 MET A CA 1
ATOM 702 C C . MET A 1 92 ? -7.468 9.369 12.138 1.00 83.38 92 MET A C 1
ATOM 704 O O . MET A 1 92 ? -7.575 8.253 11.633 1.00 83.38 92 MET A O 1
ATOM 708 N N . ASN A 1 93 ? -8.332 10.350 11.857 1.00 83.38 93 ASN A N 1
ATOM 709 C CA . ASN A 1 93 ? -9.463 10.184 10.938 1.00 83.38 93 ASN A CA 1
ATOM 710 C C . ASN A 1 93 ? -9.010 9.950 9.490 1.00 83.38 93 ASN A C 1
ATOM 712 O O . ASN A 1 93 ? -9.605 9.133 8.790 1.00 83.38 93 ASN A O 1
ATOM 716 N N . SER A 1 94 ? -7.950 10.631 9.043 1.00 85.19 94 SER A N 1
ATOM 717 C CA . SER A 1 94 ? -7.404 10.421 7.698 1.00 85.19 94 SER A CA 1
ATOM 718 C C . SER A 1 94 ? -6.791 9.032 7.577 1.00 85.19 94 SER A C 1
ATOM 720 O O . SER A 1 94 ? -7.054 8.330 6.607 1.00 85.19 94 SER A O 1
ATOM 722 N N . PHE A 1 95 ? -6.068 8.591 8.609 1.00 87.69 95 PHE A N 1
ATOM 723 C CA . PHE A 1 95 ? -5.480 7.255 8.637 1.00 87.69 95 PHE A CA 1
ATOM 724 C C . PHE A 1 95 ? -6.544 6.143 8.631 1.00 87.69 95 PHE A C 1
ATOM 726 O O . PHE A 1 95 ? -6.434 5.182 7.871 1.00 87.69 95 PHE A O 1
ATOM 733 N N . ALA A 1 96 ? -7.620 6.297 9.412 1.00 88.81 96 ALA A N 1
ATOM 734 C CA . ALA A 1 96 ? -8.764 5.377 9.383 1.00 88.81 96 ALA A CA 1
ATOM 735 C C . ALA A 1 96 ? -9.419 5.303 7.994 1.00 88.81 96 ALA A C 1
ATOM 737 O O . ALA A 1 96 ? -9.777 4.217 7.530 1.00 88.81 96 ALA A O 1
ATOM 738 N N . SER A 1 97 ? -9.549 6.452 7.322 1.00 89.25 97 SER A N 1
ATOM 739 C CA . SER A 1 97 ? -10.096 6.541 5.966 1.00 89.25 97 SER A CA 1
ATOM 740 C C . SER A 1 97 ? -9.211 5.814 4.947 1.00 89.25 97 SER A C 1
ATOM 742 O O . SER A 1 97 ? -9.706 4.985 4.183 1.00 89.25 97 SER A O 1
ATOM 744 N N . GLU A 1 98 ? -7.892 6.033 4.989 1.00 89.75 98 GLU A N 1
ATOM 745 C CA . GLU A 1 98 ? -6.931 5.371 4.094 1.00 89.75 98 GLU A CA 1
ATOM 746 C C . GLU A 1 98 ? -6.950 3.843 4.229 1.00 89.75 98 GLU A C 1
ATOM 748 O O . GLU A 1 98 ? -6.873 3.131 3.227 1.00 89.75 98 GLU A O 1
ATOM 753 N N . LEU A 1 99 ? -7.099 3.323 5.451 1.00 91.50 99 LEU A N 1
ATOM 754 C CA . LEU A 1 99 ? -7.191 1.880 5.697 1.00 91.50 99 LEU A CA 1
ATOM 755 C C . LEU A 1 99 ? -8.610 1.315 5.551 1.00 91.50 99 LEU A C 1
ATOM 757 O O . LEU A 1 99 ? -8.808 0.111 5.738 1.00 91.50 99 LEU A O 1
ATOM 761 N N . SER A 1 100 ? -9.601 2.161 5.251 1.00 90.06 100 SER A N 1
ATOM 762 C CA . SER A 1 100 ? -11.025 1.794 5.208 1.00 90.06 100 SER A CA 1
ATOM 763 C C . SER A 1 100 ? -11.481 1.026 6.458 1.00 90.06 100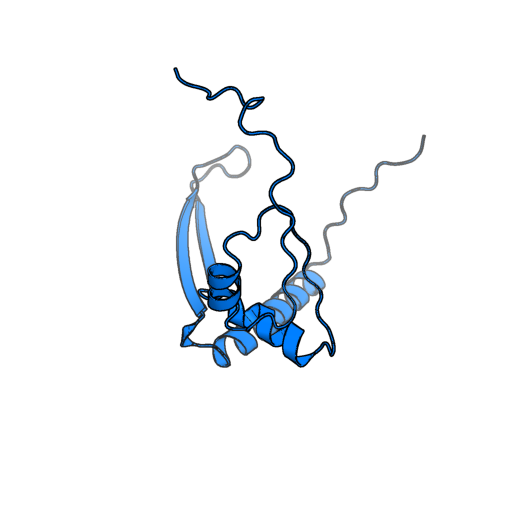 SER A C 1
ATOM 765 O O . SER A 1 100 ? -12.281 0.092 6.370 1.00 90.06 100 SER A O 1
ATOM 767 N N . THR A 1 101 ? -10.931 1.377 7.626 1.00 86.88 101 THR A N 1
ATOM 768 C CA . THR A 1 101 ? -11.188 0.675 8.890 1.00 86.88 101 THR A CA 1
ATOM 769 C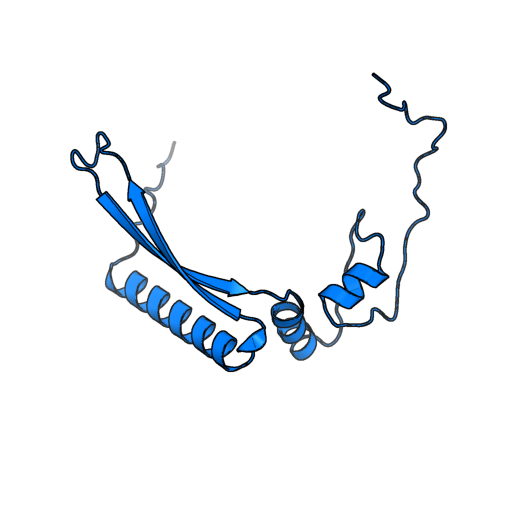 C . THR A 1 101 ? -11.306 1.676 10.041 1.00 86.88 101 THR A C 1
ATOM 771 O O . THR 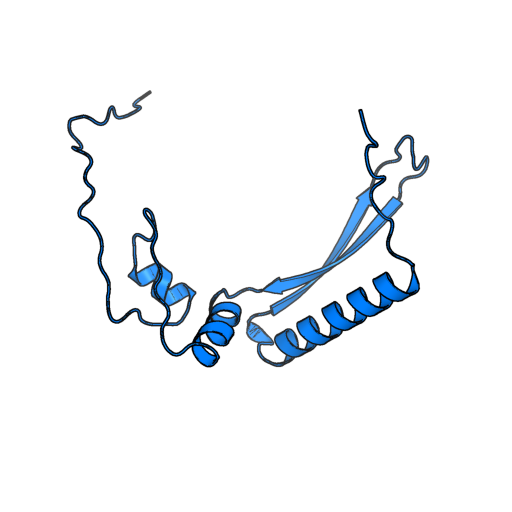A 1 101 ? -10.364 2.433 10.280 1.00 86.88 101 THR A O 1
ATOM 774 N N . PRO A 1 102 ? -12.430 1.694 10.783 1.00 86.69 102 PRO A N 1
ATOM 775 C CA . PRO A 1 102 ? -12.571 2.562 11.945 1.00 86.69 102 PRO A CA 1
ATOM 776 C C . PRO A 1 102 ? -11.736 2.045 13.126 1.00 86.69 102 PRO A C 1
ATOM 778 O O . PRO A 1 102 ? -11.775 0.861 13.458 1.00 86.69 102 PRO A O 1
ATOM 781 N N . PHE A 1 103 ? -11.029 2.945 13.811 1.00 86.50 103 PHE A N 1
ATOM 782 C CA . PHE A 1 103 ? -10.342 2.634 15.067 1.00 86.50 103 PHE A CA 1
ATOM 783 C C . PHE A 1 103 ? -11.244 2.983 16.251 1.00 86.50 103 PHE A C 1
ATOM 785 O O . PHE A 1 103 ? -11.456 4.162 16.530 1.00 86.50 103 PHE A O 1
ATOM 792 N N . SER A 1 104 ? -11.779 1.968 16.937 1.00 84.31 104 SER A N 1
ATOM 793 C CA . SER A 1 104 ? -12.709 2.164 18.064 1.00 84.31 104 SER A CA 1
ATOM 794 C C . SER A 1 104 ? -12.043 2.793 19.289 1.00 84.31 104 SER A C 1
ATOM 796 O O . SER A 1 104 ? -12.654 3.615 19.965 1.00 84.31 104 SER A O 1
ATOM 798 N N . SER A 1 105 ? -10.803 2.399 19.583 1.00 84.06 105 SER A N 1
ATOM 799 C CA . SER A 1 105 ? -10.042 2.893 20.731 1.00 84.06 105 SER A CA 1
ATOM 800 C C . SER A 1 105 ? -8.872 3.715 20.216 1.00 84.06 105 SER A C 1
ATOM 802 O O . SER A 1 105 ? -7.925 3.168 19.654 1.00 84.06 105 SER A O 1
ATOM 804 N N . GLN A 1 106 ? -8.953 5.032 20.384 1.00 84.69 106 GLN A N 1
ATOM 805 C CA . GLN A 1 106 ? -7.921 5.970 19.953 1.00 84.69 106 GLN A CA 1
ATOM 806 C C . GLN A 1 106 ? -7.374 6.694 21.177 1.00 84.69 106 GLN A C 1
ATOM 808 O O . GLN A 1 106 ? -8.123 7.315 21.928 1.00 84.69 106 GLN A O 1
ATOM 813 N N . LEU A 1 107 ? -6.060 6.613 21.369 1.00 81.94 107 LEU A N 1
ATOM 814 C CA . LEU A 1 107 ? -5.350 7.361 22.394 1.00 81.94 107 LEU A CA 1
ATOM 815 C C . LEU A 1 107 ? -4.274 8.196 21.707 1.00 81.94 107 LEU A C 1
ATOM 817 O O . LEU A 1 107 ? -3.302 7.657 21.184 1.00 81.94 107 LEU A O 1
ATOM 821 N N . SER A 1 108 ? -4.450 9.512 21.709 1.00 74.81 108 SER A N 1
ATOM 822 C CA . SER A 1 108 ? -3.421 10.460 21.288 1.00 74.81 108 SER A CA 1
ATOM 823 C C . SER A 1 108 ? -2.905 11.199 22.513 1.00 74.81 108 SER A C 1
ATOM 825 O O . SER A 1 108 ? -3.684 11.831 23.227 1.00 74.81 108 SER A O 1
ATOM 827 N N . ALA A 1 109 ? -1.597 11.141 22.760 1.00 72.44 109 ALA A N 1
ATOM 828 C CA . ALA A 1 109 ? -0.983 12.011 23.753 1.00 72.44 109 ALA A CA 1
ATOM 829 C C . ALA A 1 109 ? -1.095 13.468 23.279 1.00 72.44 109 ALA A C 1
ATOM 831 O O . ALA A 1 109 ? -0.776 13.772 22.128 1.00 72.44 109 ALA A O 1
ATOM 832 N N . ASN A 1 110 ? -1.525 14.373 24.163 1.00 63.69 110 ASN A N 1
ATOM 833 C CA . ASN A 1 110 ? -1.379 15.806 23.919 1.00 63.69 110 ASN A CA 1
ATOM 834 C C . ASN A 1 110 ? 0.118 16.086 23.775 1.00 63.69 110 ASN A C 1
ATOM 836 O O . ASN A 1 110 ? 0.879 15.781 24.689 1.00 63.69 110 ASN A O 1
ATOM 840 N N . HIS A 1 111 ? 0.523 16.581 22.605 1.00 64.81 111 HIS A N 1
ATOM 841 C CA . HIS A 1 111 ? 1.904 16.847 22.207 1.00 64.81 111 HIS A CA 1
ATOM 842 C C . HIS A 1 111 ? 2.718 17.426 23.382 1.00 64.81 111 HIS A C 1
ATOM 844 O O . HIS A 1 111 ? 2.539 18.583 23.754 1.00 64.81 111 HIS A O 1
ATOM 850 N N . VAL A 1 112 ? 3.587 16.611 23.997 1.00 57.31 112 VAL A N 1
ATOM 851 C CA . VAL A 1 112 ? 4.387 16.968 25.190 1.00 57.31 112 VAL A CA 1
ATOM 852 C C . VAL A 1 112 ? 5.609 17.793 24.770 1.00 57.31 112 VAL A C 1
ATOM 854 O O . VAL A 1 112 ? 6.741 17.512 25.149 1.00 57.31 112 VAL A O 1
ATOM 857 N N . VAL A 1 113 ? 5.403 18.788 23.911 1.00 59.56 113 VAL A N 1
ATOM 858 C CA . VAL A 1 113 ? 6.450 19.740 23.541 1.00 59.56 113 VAL A CA 1
ATOM 859 C C . VAL A 1 113 ? 5.888 21.129 23.753 1.00 59.56 113 VAL A C 1
ATOM 861 O O . VAL A 1 113 ? 4.934 21.528 23.086 1.00 59.56 113 VAL A O 1
ATOM 864 N N . ASP A 1 114 ? 6.475 21.838 24.713 1.00 58.16 114 ASP A N 1
ATOM 865 C CA . ASP A 1 114 ? 6.160 23.228 24.999 1.00 58.16 114 ASP A CA 1
ATOM 866 C C . ASP A 1 114 ? 6.503 24.070 23.766 1.00 58.16 114 ASP A C 1
ATOM 868 O O . ASP A 1 114 ? 7.676 24.277 23.438 1.00 58.16 114 ASP A O 1
ATOM 872 N N . THR A 1 115 ? 5.477 24.561 23.072 1.00 59.62 115 THR A N 1
ATOM 873 C CA . THR A 1 115 ? 5.610 25.433 21.895 1.00 59.62 115 THR A CA 1
ATOM 874 C C . THR A 1 115 ? 6.407 26.706 22.185 1.00 59.62 115 THR A C 1
ATOM 876 O O . THR A 1 115 ? 6.858 27.354 21.249 1.00 59.62 115 THR A O 1
ATOM 879 N N . LYS A 1 116 ? 6.621 27.067 23.460 1.00 60.53 116 LYS A N 1
ATOM 880 C CA . LYS A 1 116 ? 7.477 28.195 23.866 1.00 60.53 116 LYS A CA 1
ATOM 881 C C . LYS A 1 116 ? 8.974 27.877 23.821 1.00 60.53 116 LYS A C 1
ATOM 883 O O . LYS A 1 116 ? 9.785 28.793 23.775 1.00 60.53 116 LYS A O 1
ATOM 888 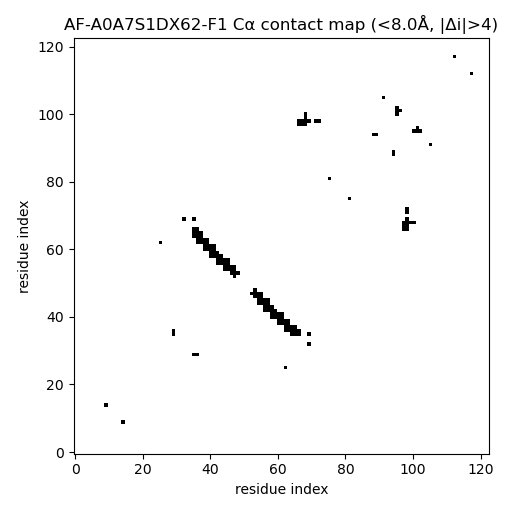N N . THR A 1 117 ? 9.336 26.595 23.851 1.00 61.34 117 THR A N 1
ATOM 889 C CA . THR A 1 117 ? 10.731 26.118 23.766 1.00 61.34 117 THR A CA 1
ATOM 890 C C . THR A 1 117 ? 11.131 25.705 22.352 1.00 61.34 117 THR A C 1
ATOM 892 O O . THR A 1 117 ? 12.308 25.468 22.081 1.00 61.34 117 THR A O 1
ATOM 895 N N . GLN A 1 118 ? 10.165 25.643 21.432 1.00 59.53 118 GLN A N 1
ATOM 896 C CA . GLN A 1 118 ? 10.433 25.435 20.018 1.00 59.53 118 GLN A CA 1
ATOM 897 C C . GLN A 1 118 ? 10.898 26.748 19.396 1.00 59.53 118 GLN A C 1
ATOM 899 O O . GLN A 1 118 ? 10.151 27.719 19.339 1.00 59.53 118 GLN A O 1
ATOM 904 N N . VAL A 1 119 ? 12.134 26.768 18.909 1.00 65.00 119 VAL A N 1
ATOM 905 C CA . VAL A 1 119 ? 12.612 27.811 17.998 1.00 65.00 119 VAL A CA 1
ATOM 906 C C . VAL A 1 119 ? 11.879 27.631 16.667 1.00 65.00 119 VAL A C 1
ATOM 908 O O . VAL A 1 119 ? 12.082 26.602 16.015 1.00 65.00 119 VAL A O 1
ATOM 911 N N . PRO A 1 120 ? 11.043 28.586 16.221 1.00 57.56 120 PRO A N 1
ATOM 912 C CA . PRO A 1 120 ? 10.643 28.623 14.828 1.00 57.56 120 PRO A CA 1
ATOM 913 C C . PRO A 1 120 ? 11.924 28.856 14.035 1.00 57.56 120 PRO A C 1
ATOM 915 O O . PRO A 1 120 ? 12.630 29.837 14.268 1.00 57.56 120 PRO A O 1
ATOM 918 N N . SER A 1 121 ? 12.255 27.962 13.110 1.00 53.69 121 SER A N 1
ATOM 919 C CA . SER A 1 121 ? 13.285 28.231 12.112 1.00 53.69 121 SER A CA 1
ATOM 920 C C . SER A 1 121 ? 12.733 29.254 11.114 1.00 53.69 121 SER A C 1
ATOM 922 O O . SER A 1 121 ? 12.401 28.913 9.982 1.00 53.69 121 SER A O 1
ATOM 924 N N . SER A 1 122 ? 12.545 30.492 11.568 1.00 58.00 122 SER A N 1
ATOM 925 C CA . SER A 1 122 ? 12.351 31.655 10.713 1.00 58.00 122 SER A CA 1
ATOM 926 C C . SER A 1 122 ? 13.728 32.091 10.218 1.00 58.00 122 SER A C 1
ATOM 928 O O . SER A 1 122 ? 14.486 32.716 10.963 1.00 58.00 122 SER A O 1
ATOM 930 N N . LEU A 1 123 ? 14.050 31.687 8.989 1.00 41.03 123 LEU A N 1
ATOM 931 C CA . LEU A 1 123 ? 14.939 32.432 8.099 1.00 41.03 123 LEU A CA 1
ATOM 932 C C . LEU A 1 123 ? 14.100 33.454 7.331 1.00 41.03 123 LEU A C 1
ATOM 934 O O . LEU A 1 123 ? 12.979 33.074 6.918 1.00 41.03 123 LEU A O 1
#

Organism: Hemiselmis andersenii (NCBI:txid464988)

Sequence (123 aa):
MSEDAPEGKQPPPLKALNMLKTLLTKSAMLLKHLSDYRLCLTRRALPADAKHPRARLETRLCLWSLSPAVAFGTLRDLCDTIVITSGTLSPMNSFASELSTPFSSQLSANHVVDTKTQVPSSL

Foldseek 3Di:
DDDDDPDDDDDPVVVVVVVVVVVVVLVVLCVVCVVQKDWDWDWDWDCADPVGNHTDIDIDTDIDGNAPLSVVVVVVVVDPDDDDDDLPCPPVVVVCVRNVHDDPDDDDDPPPDDPVPDDDPDD

InterPro domains:
  IPR045028 Helicase superfamily 1/2, DinG/Rad3-like [PTHR11472] (16-118)

Mean predicted aligned error: 12.29 Å

Radius of gyration: 23.22 Å; Cα contacts (8 Å, |Δi|>4): 77; chains: 1; bounding box: 52×56×50 Å

Secondary structure (DSSP, 8-state):
-----------HHHHHHHHHHHHHHHHHHHHHTTTTEEEEEEEEEEPPBTTBSS-EEEEEEEEEES-THHHHHHHHHH-S------S---SHHHHHHHTT---SS-------S-TTT------

Solvent-accessible surface area (backbone atoms only — not comparable to full-atom values): 8132 Å² total; per-residue (Å²): 141,80,78,88,77,77,84,77,79,72,56,69,71,61,52,52,50,53,50,49,53,52,51,52,56,52,50,53,53,36,70,76,39,54,90,40,41,48,85,43,79,47,77,44,80,39,75,53,43,99,92,39,87,53,69,42,76,48,74,46,83,43,81,44,76,77,46,64,22,65,65,46,47,56,50,58,76,73,44,98,75,87,87,86,85,71,98,68,60,75,60,58,68,59,55,25,56,56,39,72,46,86,72,89,82,80,86,78,80,77,76,94,62,65,74,87,77,54,77,77,88,77,126

Nearest PDB structures (foldseek):
  7pl0-assembly1_A  TM=4.546E-01  e=4.069E+00  Bacillus subtilis
  7pl0-assembly1_B  TM=4.557E-01  e=5.588E+00  Bacillus subtilis
  5owv-assembly1_D  TM=2.558E-01  e=1.384E+00  Campylobacter jejuni
  5oxf-assembly1_C  TM=2.582E-01  e=2.781E+00  Campylobacter jejuni